Protein AF-A0A1Y3BM46-F1 (afdb_monomer_lite)

Sequence (67 aa):
NYSVVQLYGVPTVTDDPAWLRRQLIDLTAQQEGRRPEPWRFDDAPANYIAAQLKGIVGIEIAVTRRE

Structure (mmCIF, N/CA/C/O backbone):
data_AF-A0A1Y3BM46-F1
#
_entry.id   AF-A0A1Y3BM46-F1
#
loop_
_atom_site.group_PDB
_atom_site.id
_atom_site.type_symbol
_atom_site.label_atom_id
_atom_site.label_alt_id
_atom_site.label_comp_id
_atom_site.label_asym_id
_atom_site.label_entity_id
_atom_site.label_seq_id
_atom_site.pdbx_PDB_ins_code
_atom_site.Cartn_x
_atom_site.Cartn_y
_atom_site.Cartn_z
_atom_site.occupancy
_atom_site.B_iso_or_equiv
_atom_site.auth_seq_id
_atom_site.auth_comp_id
_atom_site.auth_asym_id
_atom_site.auth_atom_id
_atom_site.pdbx_PDB_model_num
ATOM 1 N N . ASN A 1 1 ? -21.437 21.418 -5.099 1.00 82.12 1 ASN A N 1
ATOM 2 C CA . ASN A 1 1 ? -22.031 20.082 -4.894 1.00 82.12 1 ASN A CA 1
ATOM 3 C C . ASN A 1 1 ? -20.885 19.127 -4.592 1.00 82.12 1 ASN A C 1
ATOM 5 O O . ASN A 1 1 ? -19.912 19.180 -5.334 1.00 82.12 1 ASN A O 1
ATOM 9 N N . TYR A 1 2 ? -20.937 18.365 -3.500 1.00 92.06 2 TYR A N 1
ATOM 10 C CA . TYR A 1 2 ? -19.893 17.402 -3.135 1.00 92.06 2 TYR A CA 1
ATOM 11 C C . TYR A 1 2 ? -20.535 16.106 -2.631 1.00 92.06 2 TYR A C 1
ATOM 13 O O . TYR A 1 2 ? -21.668 16.116 -2.152 1.00 92.06 2 TYR A O 1
ATOM 21 N N . SER A 1 3 ? -19.805 15.002 -2.750 1.00 95.00 3 SER A N 1
ATOM 22 C CA . SER A 1 3 ? -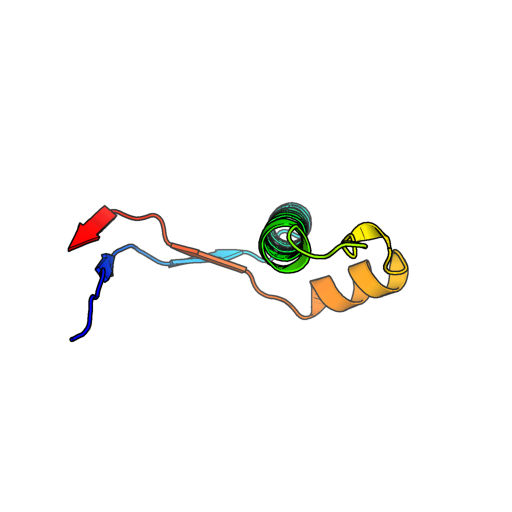20.202 13.693 -2.232 1.00 95.00 3 SER A CA 1
ATOM 23 C C . SER A 1 3 ? -19.063 13.130 -1.389 1.00 95.00 3 SER A C 1
ATOM 25 O O . SER A 1 3 ? -17.896 13.321 -1.729 1.00 95.00 3 SER A O 1
ATOM 27 N N . VAL A 1 4 ? -19.403 12.465 -0.285 1.00 96.62 4 VAL A N 1
ATOM 28 C CA . VAL A 1 4 ? -18.460 11.840 0.656 1.00 96.62 4 VAL A CA 1
ATOM 29 C C . VAL A 1 4 ? -18.953 10.434 0.96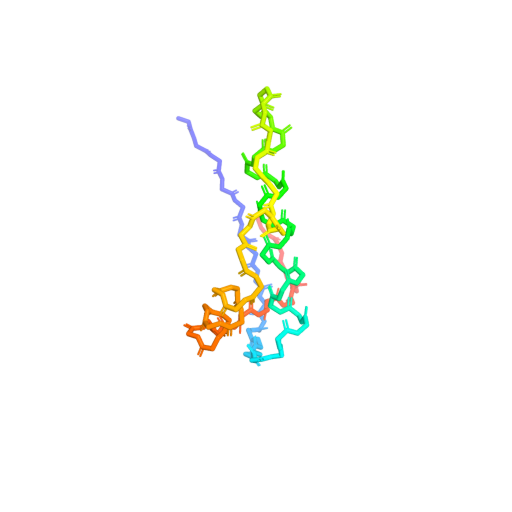4 1.00 96.62 4 VAL A C 1
ATOM 31 O O . VAL A 1 4 ? -20.157 10.213 1.026 1.00 96.62 4 VAL A O 1
ATOM 34 N N . VAL A 1 5 ? -18.009 9.518 1.167 1.00 96.38 5 VAL A N 1
ATOM 35 C CA . VAL A 1 5 ? -18.234 8.203 1.774 1.00 96.38 5 VAL A CA 1
ATOM 36 C C . VAL A 1 5 ? -17.252 8.066 2.930 1.00 96.38 5 VAL A C 1
ATOM 38 O O . VAL A 1 5 ? -16.074 8.397 2.769 1.00 96.38 5 VAL A O 1
ATOM 41 N N . GLN A 1 6 ? -17.716 7.579 4.077 1.00 97.06 6 GLN A N 1
ATOM 42 C CA . GLN A 1 6 ? -16.866 7.288 5.229 1.00 97.06 6 GLN A CA 1
ATOM 43 C C . GLN A 1 6 ? -16.805 5.781 5.461 1.00 97.06 6 GLN A C 1
ATOM 45 O O . GLN A 1 6 ? -17.827 5.100 5.500 1.00 97.06 6 GLN A O 1
ATOM 50 N N . LEU A 1 7 ? -15.592 5.250 5.612 1.00 97.69 7 LEU A N 1
ATOM 51 C CA . LEU A 1 7 ? -15.344 3.847 5.930 1.00 97.69 7 LEU A CA 1
ATOM 52 C C . LEU A 1 7 ? -14.619 3.773 7.271 1.00 97.69 7 LEU A C 1
ATOM 54 O O . LEU A 1 7 ? -13.643 4.486 7.493 1.00 97.69 7 LEU A O 1
ATOM 58 N N . TYR A 1 8 ? -15.085 2.888 8.145 1.00 98.12 8 TYR A N 1
ATOM 59 C CA . TYR A 1 8 ? -14.516 2.675 9.473 1.00 98.12 8 TYR A CA 1
ATOM 60 C C . TYR A 1 8 ? -13.963 1.258 9.575 1.00 98.12 8 TYR A C 1
ATOM 62 O O . TYR A 1 8 ? -14.531 0.328 9.003 1.00 98.12 8 TYR A O 1
ATOM 70 N N . GLY A 1 9 ? -12.885 1.090 10.333 1.00 97.69 9 GLY A N 1
ATOM 71 C CA . GLY A 1 9 ? -12.233 -0.192 10.571 1.00 97.69 9 GLY A CA 1
ATOM 72 C C . GLY A 1 9 ? -11.036 -0.036 11.504 1.00 97.69 9 GLY A C 1
ATOM 73 O O . GLY A 1 9 ? -10.611 1.085 11.784 1.00 97.69 9 GLY A O 1
ATOM 74 N N . VAL A 1 10 ? -10.495 -1.154 11.990 1.00 97.94 10 VAL A N 1
ATOM 75 C CA . VAL A 1 10 ? -9.255 -1.152 12.783 1.00 97.94 10 VAL A CA 1
ATOM 76 C C . VAL A 1 10 ? -8.075 -1.364 11.832 1.00 97.94 10 VAL A C 1
ATOM 78 O O . VAL A 1 10 ? -8.098 -2.341 11.078 1.00 97.94 10 VAL A O 1
ATOM 81 N N . PRO A 1 11 ? -7.064 -0.476 11.828 1.00 97.62 11 PRO A N 1
ATOM 82 C CA . PRO A 1 11 ? -5.891 -0.651 10.988 1.00 97.62 11 PRO A CA 1
ATOM 83 C C . PRO A 1 11 ? -5.003 -1.789 11.508 1.00 97.62 11 PRO A C 1
ATOM 85 O O . PRO A 1 11 ? -4.722 -1.875 12.703 1.00 97.62 11 PRO A O 1
ATOM 88 N N . THR A 1 12 ? -4.513 -2.615 10.591 1.00 98.31 12 THR A N 1
ATOM 89 C CA . THR A 1 12 ? -3.436 -3.585 10.803 1.00 98.31 12 THR A CA 1
ATOM 90 C C . THR A 1 12 ? -2.217 -3.143 10.006 1.00 98.31 12 THR A C 1
ATOM 92 O O . THR A 1 12 ? -2.341 -2.723 8.856 1.00 98.31 12 THR A O 1
ATOM 95 N N . VAL A 1 13 ? -1.039 -3.223 10.619 1.00 98.25 13 VAL A N 1
ATOM 96 C CA . VAL A 1 13 ? 0.235 -2.883 9.976 1.00 98.25 13 VAL A CA 1
ATOM 97 C C . VAL A 1 13 ? 0.882 -4.157 9.446 1.00 98.25 13 VAL A C 1
ATOM 99 O O . VAL A 1 13 ? 0.905 -5.170 10.143 1.00 98.25 13 VAL A O 1
ATOM 102 N N . THR A 1 14 ? 1.411 -4.111 8.226 1.00 97.44 14 THR A N 1
ATOM 103 C CA . THR A 1 14 ? 2.117 -5.237 7.607 1.00 97.44 14 THR A CA 1
ATOM 104 C C . THR A 1 14 ? 3.355 -4.769 6.851 1.00 97.44 14 THR A C 1
ATOM 106 O O . THR A 1 14 ? 3.338 -3.750 6.164 1.00 97.44 14 THR A O 1
ATOM 109 N N . ASP A 1 15 ? 4.435 -5.528 6.974 1.00 96.81 15 ASP A N 1
ATOM 110 C CA . ASP A 1 15 ? 5.666 -5.406 6.197 1.00 96.81 15 ASP A CA 1
ATOM 111 C C . ASP A 1 15 ? 5.865 -6.608 5.252 1.00 96.81 15 ASP A C 1
ATOM 113 O O . ASP A 1 15 ? 6.941 -6.769 4.677 1.00 96.81 15 ASP A O 1
ATOM 117 N N . ASP A 1 16 ? 4.828 -7.438 5.055 1.00 96.69 16 ASP A N 1
ATOM 118 C CA . ASP A 1 16 ? 4.888 -8.608 4.176 1.00 96.69 16 ASP A CA 1
ATOM 119 C C . ASP A 1 16 ? 5.167 -8.166 2.725 1.00 96.69 16 ASP A C 1
ATOM 121 O O . ASP A 1 16 ? 4.301 -7.563 2.074 1.00 96.69 16 ASP A O 1
ATOM 125 N N . PRO A 1 17 ? 6.345 -8.497 2.162 1.00 94.88 17 PRO A N 1
ATOM 126 C CA . PRO A 1 17 ? 6.727 -8.045 0.833 1.00 94.88 17 PRO A CA 1
ATOM 127 C C . PRO A 1 17 ? 5.816 -8.603 -0.266 1.00 94.88 17 PRO A C 1
ATOM 129 O O . PRO A 1 17 ? 5.658 -7.953 -1.300 1.00 94.88 17 PRO A O 1
ATOM 132 N N . ALA A 1 18 ? 5.198 -9.773 -0.073 1.00 95.75 18 ALA A N 1
ATOM 133 C CA . ALA A 1 18 ? 4.257 -10.333 -1.038 1.00 95.75 18 ALA A CA 1
ATOM 134 C C . ALA A 1 18 ? 2.928 -9.567 -1.021 1.00 95.75 18 ALA A C 1
ATOM 136 O O . ALA A 1 18 ? 2.389 -9.239 -2.085 1.00 95.75 18 ALA A O 1
ATOM 137 N N . TRP A 1 19 ? 2.428 -9.227 0.172 1.00 97.38 19 TRP A N 1
ATOM 138 C CA . TRP A 1 19 ? 1.247 -8.379 0.326 1.00 97.38 19 TRP A CA 1
ATOM 139 C C . TRP A 1 19 ? 1.489 -6.991 -0.280 1.00 97.38 19 TRP A C 1
ATOM 141 O O . TRP A 1 19 ? 0.690 -6.541 -1.104 1.00 97.38 19 TRP A O 1
ATOM 151 N N . LEU A 1 20 ? 2.623 -6.358 0.041 1.00 97.50 20 LEU A N 1
ATOM 152 C CA . LEU A 1 20 ? 3.008 -5.040 -0.475 1.00 97.50 20 LEU A CA 1
ATOM 153 C C . LEU A 1 20 ? 3.148 -5.038 -1.998 1.00 97.50 20 LEU A C 1
ATOM 155 O O . LEU A 1 20 ? 2.613 -4.162 -2.676 1.00 97.50 20 LEU A O 1
ATOM 159 N N . ARG A 1 21 ? 3.823 -6.049 -2.554 1.00 96.38 21 ARG A N 1
ATOM 160 C CA . ARG A 1 21 ? 3.975 -6.207 -4.002 1.00 96.38 21 ARG A CA 1
ATOM 161 C C . ARG A 1 21 ? 2.622 -6.292 -4.703 1.00 96.38 21 ARG A C 1
ATOM 163 O O . ARG A 1 21 ? 2.441 -5.636 -5.724 1.00 96.38 21 ARG A O 1
ATOM 170 N N . ARG A 1 22 ? 1.673 -7.063 -4.161 1.00 97.44 22 ARG A N 1
ATOM 171 C CA . ARG A 1 22 ? 0.318 -7.162 -4.722 1.00 97.44 22 ARG A CA 1
ATOM 172 C C . ARG A 1 22 ? -0.393 -5.806 -4.719 1.00 97.44 22 ARG A C 1
ATOM 174 O O . ARG A 1 22 ? -0.897 -5.411 -5.761 1.00 97.44 22 ARG A O 1
ATOM 181 N N . GLN A 1 23 ? -0.356 -5.068 -3.605 1.00 97.75 23 GLN A N 1
ATOM 182 C CA . GLN A 1 23 ? -0.973 -3.735 -3.535 1.00 97.75 23 GLN A CA 1
ATOM 183 C C . GLN A 1 23 ? -0.397 -2.767 -4.576 1.00 97.75 23 GLN A C 1
ATOM 185 O O . GLN A 1 23 ? -1.141 -2.011 -5.195 1.00 97.75 23 GLN A O 1
ATOM 190 N N . LEU A 1 24 ? 0.921 -2.795 -4.793 1.00 96.50 24 LEU A N 1
ATOM 191 C CA . LEU A 1 24 ? 1.562 -1.936 -5.789 1.00 96.50 24 LEU A CA 1
ATOM 192 C C . LEU A 1 24 ? 1.182 -2.328 -7.221 1.00 96.50 24 LEU A C 1
ATOM 194 O O . LEU A 1 24 ? 0.906 -1.442 -8.022 1.00 96.50 24 LEU A O 1
ATOM 198 N N . ILE A 1 25 ? 1.106 -3.627 -7.533 1.00 97.31 25 ILE A N 1
ATOM 199 C CA . ILE A 1 25 ? 0.622 -4.110 -8.837 1.00 97.31 25 ILE A CA 1
ATOM 200 C C . ILE A 1 25 ? -0.807 -3.622 -9.091 1.00 97.31 25 ILE A C 1
ATOM 202 O O . ILE A 1 25 ? -1.077 -3.055 -10.152 1.00 97.31 25 ILE A O 1
ATOM 206 N N . ASP A 1 26 ? -1.701 -3.807 -8.118 1.00 97.81 26 ASP A N 1
ATOM 207 C CA . ASP A 1 26 ? -3.114 -3.441 -8.242 1.00 97.81 26 ASP A CA 1
ATOM 208 C C . ASP A 1 26 ? -3.280 -1.921 -8.399 1.00 97.81 26 ASP A C 1
ATOM 210 O O . ASP A 1 26 ? -4.010 -1.454 -9.279 1.00 97.81 26 ASP A O 1
ATOM 214 N N . LEU A 1 27 ? -2.538 -1.134 -7.611 1.00 97.19 27 LEU A N 1
ATOM 215 C CA . LEU A 1 27 ? -2.540 0.322 -7.712 1.00 97.19 27 LEU A CA 1
ATOM 216 C C . LEU A 1 27 ? -1.997 0.796 -9.065 1.00 97.19 27 LEU A C 1
ATOM 218 O O . LEU A 1 27 ? -2.610 1.654 -9.700 1.00 97.19 27 LEU A O 1
ATOM 222 N N . THR A 1 28 ? -0.879 0.237 -9.536 1.00 97.38 28 THR A N 1
ATOM 223 C CA . THR A 1 28 ? -0.324 0.562 -10.856 1.00 97.38 28 THR A CA 1
ATOM 224 C C . THR A 1 28 ? -1.329 0.249 -11.958 1.00 97.38 28 THR A C 1
ATOM 226 O O . THR A 1 28 ? -1.602 1.112 -12.789 1.00 97.38 28 THR A O 1
ATOM 229 N N . ALA A 1 29 ? -1.943 -0.937 -11.938 1.00 97.25 29 ALA A N 1
ATOM 230 C CA . ALA A 1 29 ? -2.955 -1.314 -12.918 1.00 97.25 29 ALA A CA 1
ATOM 231 C C . ALA A 1 29 ? -4.154 -0.349 -12.908 1.00 97.25 29 ALA A C 1
ATOM 233 O O . ALA A 1 29 ? -4.621 0.065 -13.970 1.00 97.25 29 ALA A O 1
ATOM 234 N N . GLN A 1 30 ? -4.620 0.062 -11.724 1.00 97.75 30 GLN A N 1
ATOM 235 C CA . GLN A 1 30 ? -5.719 1.017 -11.583 1.00 97.75 30 GLN A CA 1
ATOM 236 C C . GLN A 1 30 ? -5.384 2.398 -12.173 1.00 97.75 30 GLN A C 1
ATOM 238 O O . GLN A 1 30 ? -6.243 3.008 -12.813 1.00 97.75 30 GLN A O 1
ATOM 243 N N . GLN A 1 31 ? -4.170 2.908 -11.943 1.00 97.50 31 GLN A N 1
ATOM 244 C CA . GLN A 1 31 ? -3.777 4.260 -12.364 1.00 97.50 31 GLN A CA 1
ATOM 245 C C . GLN A 1 31 ? -3.328 4.325 -13.832 1.00 97.50 31 GLN A C 1
ATOM 247 O O . GLN A 1 31 ? -3.627 5.296 -14.528 1.00 97.50 31 GLN A O 1
ATOM 252 N N . GLU A 1 32 ? -2.651 3.287 -14.326 1.00 97.88 32 GLU A N 1
ATOM 253 C CA . GLU A 1 32 ? -2.083 3.257 -15.678 1.00 97.88 32 GLU A CA 1
ATOM 254 C C . GLU A 1 32 ? -3.022 2.615 -16.705 1.00 97.88 32 GLU A C 1
ATOM 256 O O . GLU A 1 32 ? -2.905 2.903 -17.892 1.00 97.88 32 GLU A O 1
ATOM 261 N N . GLY A 1 33 ? -4.002 1.807 -16.286 1.00 95.75 33 GLY A N 1
ATOM 262 C CA . GLY A 1 33 ? -4.832 0.992 -17.185 1.00 95.75 33 GLY A CA 1
ATOM 263 C C . GLY A 1 33 ? -5.677 1.757 -18.213 1.00 95.75 33 GLY A C 1
ATOM 264 O O . GLY A 1 33 ? -6.226 1.146 -19.125 1.00 95.75 33 GLY A O 1
ATOM 265 N N . ARG A 1 34 ? -5.794 3.086 -18.094 1.00 95.81 34 ARG A N 1
ATOM 266 C CA . ARG A 1 34 ? -6.469 3.948 -19.085 1.00 95.81 34 ARG A CA 1
ATOM 267 C C . ARG A 1 34 ? -5.517 4.591 -20.092 1.00 95.81 34 ARG A C 1
ATOM 269 O O . ARG A 1 34 ? -5.979 5.300 -20.985 1.00 95.81 34 ARG A O 1
ATOM 276 N N . ARG A 1 35 ? -4.207 4.412 -19.935 1.00 95.88 35 ARG A N 1
ATOM 277 C CA . ARG A 1 35 ? -3.219 4.984 -20.846 1.00 95.88 35 ARG A CA 1
ATOM 278 C C . ARG A 1 35 ? -3.095 4.129 -22.110 1.00 95.88 35 ARG A C 1
ATOM 280 O O . ARG A 1 35 ? -3.268 2.916 -22.029 1.00 95.88 35 ARG A O 1
ATOM 287 N N . PRO A 1 36 ? -2.775 4.737 -23.267 1.00 96.12 36 PRO A N 1
ATOM 288 C CA . PRO A 1 36 ? -2.539 3.994 -24.507 1.00 96.12 36 PRO A CA 1
ATOM 289 C C . PRO A 1 36 ? -1.399 2.973 -24.394 1.00 96.12 36 PRO A C 1
ATOM 291 O O . PRO A 1 36 ? -1.471 1.901 -24.983 1.00 96.12 36 PRO A O 1
ATOM 294 N N . GLU A 1 37 ? -0.374 3.306 -23.611 1.00 95.94 37 GLU A N 1
ATOM 295 C CA . GLU A 1 37 ? 0.760 2.443 -23.292 1.00 95.94 37 GLU A CA 1
ATOM 296 C C . GLU A 1 37 ? 0.881 2.379 -21.761 1.00 95.94 37 GLU A C 1
ATOM 298 O O . GLU A 1 37 ? 1.498 3.253 -21.147 1.00 95.94 37 GLU A O 1
ATOM 303 N N . PRO A 1 38 ? 0.175 1.437 -21.110 1.00 95.81 38 PRO A N 1
ATOM 304 C CA . PRO A 1 38 ? 0.140 1.358 -19.659 1.00 95.81 38 PRO A CA 1
ATOM 305 C C . PRO A 1 38 ? 1.469 0.823 -19.127 1.00 95.81 38 PRO A C 1
ATOM 307 O O . PRO A 1 38 ? 1.887 -0.279 -19.484 1.00 95.81 38 PRO A O 1
ATOM 310 N N . TRP A 1 39 ? 2.096 1.575 -18.225 1.00 97.31 39 TRP A N 1
ATOM 311 C CA . TRP A 1 39 ? 3.266 1.097 -17.499 1.00 97.31 39 TRP A CA 1
ATOM 312 C C . TRP A 1 39 ? 2.866 -0.017 -16.523 1.00 97.31 39 TRP A C 1
ATOM 314 O O . TRP A 1 39 ? 1.892 0.115 -15.773 1.00 97.31 39 TRP A O 1
ATOM 324 N N . ARG A 1 40 ? 3.605 -1.128 -16.521 1.00 96.31 40 ARG A N 1
ATOM 325 C CA . ARG A 1 40 ? 3.406 -2.253 -15.603 1.00 96.31 40 ARG A CA 1
ATOM 326 C C . ARG A 1 40 ? 4.406 -2.168 -14.465 1.00 96.31 40 ARG A C 1
ATOM 328 O O . ARG A 1 40 ? 5.558 -1.804 -14.656 1.00 96.31 40 ARG A O 1
ATOM 335 N N . PHE A 1 41 ? 3.995 -2.630 -13.288 1.00 95.00 41 PHE A N 1
ATOM 336 C CA . PHE A 1 41 ? 4.876 -2.675 -12.120 1.00 95.00 41 PHE A CA 1
ATOM 337 C C . PHE A 1 41 ? 6.200 -3.413 -12.391 1.00 95.00 41 PHE A C 1
ATOM 339 O O . PHE A 1 41 ? 7.258 -2.979 -11.945 1.00 95.00 41 PHE A O 1
ATOM 346 N N . ASP A 1 42 ? 6.136 -4.493 -13.172 1.00 94.81 42 ASP A N 1
ATOM 347 C CA . ASP A 1 42 ? 7.290 -5.326 -13.527 1.00 94.81 42 ASP A CA 1
ATOM 348 C C . ASP A 1 42 ? 8.157 -4.760 -14.660 1.00 94.81 42 ASP A C 1
ATOM 350 O O . ASP A 1 42 ? 9.191 -5.345 -14.9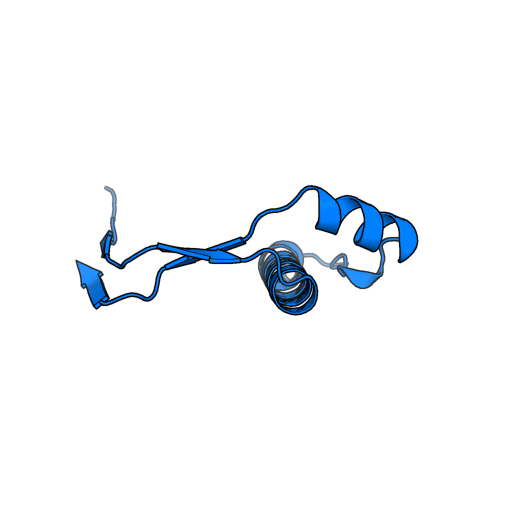76 1.00 94.81 42 ASP A O 1
ATOM 354 N N . ASP A 1 43 ? 7.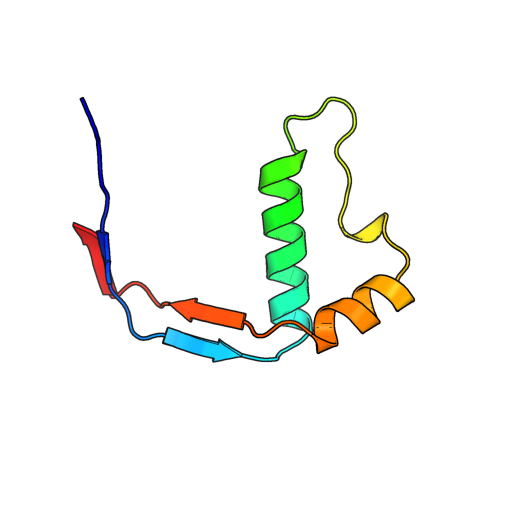785 -3.614 -15.238 1.00 96.31 43 ASP A N 1
ATOM 355 C CA . ASP A 1 43 ? 8.649 -2.891 -16.174 1.00 96.31 43 ASP A CA 1
ATOM 356 C C . ASP A 1 43 ? 9.807 -2.193 -15.428 1.00 96.31 43 ASP A C 1
ATOM 358 O O . ASP A 1 43 ? 10.809 -1.812 -16.036 1.00 96.31 43 ASP A O 1
ATOM 362 N N . ALA A 1 44 ? 9.709 -2.036 -14.099 1.00 95.62 44 ALA A N 1
ATOM 363 C CA . ALA A 1 44 ? 10.837 -1.628 -13.267 1.00 95.62 44 ALA A CA 1
ATOM 364 C C . ALA A 1 44 ? 11.826 -2.789 -13.028 1.00 95.62 44 ALA A C 1
ATOM 366 O O . ALA A 1 44 ? 11.416 -3.934 -12.824 1.00 95.62 44 ALA A O 1
ATOM 367 N N . PRO A 1 45 ? 13.141 -2.508 -12.929 1.00 97.12 45 PRO A N 1
ATOM 368 C CA . PRO A 1 45 ? 14.131 -3.520 -12.571 1.00 97.12 45 PRO A CA 1
ATOM 369 C C . PRO A 1 45 ? 13.823 -4.213 -11.233 1.00 97.12 45 PRO A C 1
ATOM 371 O O . PRO A 1 45 ? 13.521 -3.565 -10.230 1.00 97.12 45 PRO A O 1
ATOM 374 N N . ALA A 1 46 ? 13.971 -5.539 -11.176 1.00 94.50 46 ALA A N 1
ATOM 375 C CA . ALA A 1 46 ? 13.616 -6.326 -9.989 1.00 94.50 46 ALA A CA 1
ATOM 376 C C . ALA A 1 46 ? 14.381 -5.908 -8.717 1.00 94.50 46 ALA A C 1
ATOM 378 O O . ALA A 1 46 ? 13.821 -5.902 -7.621 1.00 94.50 46 ALA A O 1
ATOM 379 N N . ASN A 1 47 ? 15.653 -5.520 -8.850 1.00 95.50 47 ASN A N 1
ATOM 380 C CA . ASN A 1 47 ? 16.462 -5.016 -7.737 1.00 95.50 47 ASN A CA 1
ATOM 381 C C . ASN A 1 47 ? 15.960 -3.658 -7.223 1.00 95.50 47 ASN A C 1
ATOM 383 O O . ASN A 1 47 ? 15.988 -3.414 -6.018 1.00 95.50 47 ASN A O 1
ATOM 387 N N . TYR A 1 48 ? 15.479 -2.801 -8.125 1.00 94.50 48 TYR A N 1
ATOM 388 C CA . TYR A 1 48 ? 14.861 -1.526 -7.783 1.00 94.50 48 TYR A CA 1
ATOM 389 C C . TYR A 1 48 ? 13.557 -1.751 -7.012 1.00 94.50 48 TYR A C 1
ATOM 391 O O . TYR A 1 48 ? 13.382 -1.192 -5.932 1.00 94.50 48 TYR A O 1
ATOM 399 N N . ILE A 1 49 ? 12.693 -2.650 -7.497 1.00 94.38 49 ILE A N 1
ATOM 400 C CA . ILE A 1 49 ? 11.460 -3.039 -6.799 1.00 94.38 49 ILE A CA 1
ATOM 401 C C . ILE A 1 49 ? 11.771 -3.575 -5.395 1.00 94.38 49 ILE A C 1
ATOM 403 O O . ILE A 1 49 ? 11.178 -3.134 -4.412 1.00 94.38 49 ILE A O 1
ATOM 407 N N . ALA A 1 50 ? 12.729 -4.498 -5.283 1.00 93.75 50 ALA A N 1
ATOM 408 C CA . ALA A 1 50 ? 13.113 -5.086 -4.004 1.00 93.75 50 ALA A CA 1
ATOM 409 C C . ALA A 1 50 ? 13.681 -4.049 -3.020 1.00 93.75 50 ALA A C 1
ATOM 411 O O . ALA A 1 50 ? 13.473 -4.173 -1.814 1.00 93.75 50 ALA A O 1
ATOM 412 N N . ALA A 1 51 ? 14.394 -3.030 -3.509 1.00 94.44 51 ALA A N 1
ATOM 413 C CA . ALA A 1 51 ? 14.881 -1.933 -2.681 1.00 94.44 51 ALA A CA 1
ATOM 414 C C . ALA A 1 51 ? 13.734 -1.029 -2.203 1.00 94.44 51 ALA A C 1
ATOM 416 O O . ALA A 1 51 ? 13.668 -0.725 -1.014 1.00 94.44 51 ALA A O 1
ATOM 417 N N . GLN A 1 52 ? 12.809 -0.664 -3.095 1.00 93.50 52 GLN A N 1
ATOM 418 C CA . GLN A 1 52 ? 11.654 0.175 -2.762 1.00 93.50 52 GLN A CA 1
ATOM 419 C C . GLN A 1 52 ? 10.743 -0.480 -1.719 1.00 93.50 52 GLN A C 1
ATOM 421 O O . GLN A 1 52 ? 10.327 0.191 -0.779 1.00 93.50 52 GLN A O 1
ATOM 426 N N . LEU A 1 53 ? 10.484 -1.790 -1.828 1.00 95.00 53 LEU A N 1
ATOM 427 C CA . LEU A 1 53 ? 9.639 -2.515 -0.869 1.00 95.00 53 LEU A CA 1
ATOM 428 C C . LEU A 1 53 ? 10.152 -2.425 0.577 1.00 95.00 53 LEU A C 1
ATOM 430 O O . LEU A 1 53 ? 9.346 -2.403 1.497 1.00 95.00 53 LEU A O 1
ATOM 434 N N . LYS A 1 54 ? 11.469 -2.305 0.793 1.00 94.81 54 LYS A N 1
ATOM 435 C CA . LYS A 1 54 ? 12.053 -2.158 2.141 1.00 94.81 54 LYS A CA 1
ATOM 436 C C . LYS A 1 54 ? 11.706 -0.827 2.811 1.00 94.81 54 LYS A C 1
ATOM 438 O O . LYS A 1 54 ? 11.832 -0.715 4.025 1.00 94.81 54 LYS A O 1
ATOM 443 N N . GLY A 1 55 ? 11.335 0.185 2.027 1.00 95.38 55 GLY A N 1
ATOM 444 C CA . GLY A 1 55 ? 10.962 1.512 2.515 1.00 95.38 55 GLY A CA 1
ATOM 445 C C . GLY A 1 55 ? 9.456 1.710 2.686 1.00 95.38 55 GLY A C 1
ATOM 446 O O . GLY A 1 55 ? 9.036 2.827 2.978 1.00 95.38 55 GLY A O 1
ATOM 447 N N . ILE A 1 56 ? 8.642 0.672 2.468 1.00 97.31 56 ILE A N 1
ATOM 448 C CA . ILE A 1 56 ? 7.180 0.764 2.479 1.00 97.31 56 ILE A CA 1
ATOM 449 C C . ILE A 1 56 ? 6.629 -0.046 3.649 1.00 97.31 56 ILE A C 1
ATOM 451 O O . ILE A 1 56 ? 7.001 -1.197 3.854 1.00 97.31 56 ILE A O 1
ATOM 455 N N . VAL A 1 57 ? 5.691 0.555 4.379 1.00 97.94 57 VAL A N 1
ATOM 456 C CA . VAL A 1 57 ? 4.876 -0.119 5.393 1.00 97.94 57 VAL A CA 1
ATOM 457 C C . VAL A 1 57 ? 3.430 -0.129 4.914 1.00 97.94 57 VAL A C 1
ATOM 459 O O . VAL A 1 57 ? 2.891 0.902 4.510 1.00 97.94 57 VAL A O 1
ATOM 462 N N . GLY A 1 58 ? 2.811 -1.302 4.940 1.00 97.94 58 GLY A N 1
ATOM 463 C CA . GLY A 1 58 ? 1.425 -1.517 4.558 1.00 97.94 58 GLY A CA 1
ATOM 464 C C . GLY A 1 58 ? 0.479 -1.248 5.718 1.00 97.94 58 GLY A C 1
ATOM 465 O O . GLY A 1 58 ? 0.769 -1.590 6.865 1.00 97.94 58 GLY A O 1
ATOM 466 N N . ILE A 1 59 ? -0.673 -0.658 5.407 1.00 97.88 59 ILE A N 1
ATOM 467 C CA . ILE A 1 59 ? -1.777 -0.476 6.349 1.00 97.88 59 ILE A CA 1
ATOM 468 C C . ILE A 1 59 ? -3.024 -1.083 5.715 1.00 97.88 59 ILE A C 1
ATO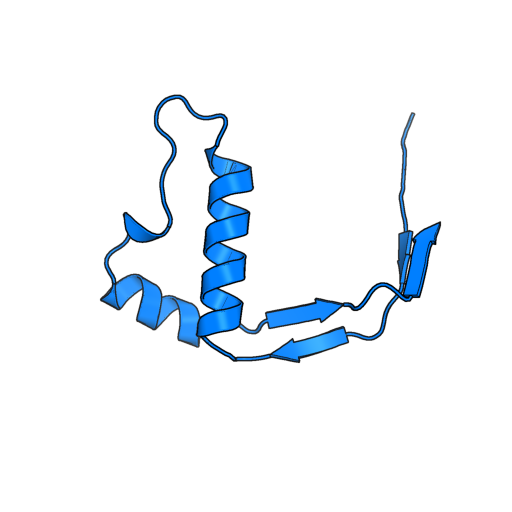M 470 O O . ILE A 1 59 ? -3.476 -0.630 4.665 1.00 97.88 59 ILE A O 1
ATOM 474 N N . GLU A 1 60 ? -3.586 -2.095 6.364 1.00 97.81 60 GLU A N 1
ATOM 475 C CA . GLU A 1 60 ? -4.859 -2.699 5.989 1.00 97.81 60 GLU A CA 1
ATOM 476 C C . GLU A 1 60 ? -5.948 -2.231 6.952 1.00 97.81 60 GLU A C 1
ATOM 478 O O . GLU A 1 60 ? -5.801 -2.353 8.164 1.00 97.81 60 GLU A O 1
ATOM 483 N N . ILE A 1 61 ? -7.057 -1.711 6.429 1.00 97.56 61 ILE A N 1
ATOM 484 C CA . ILE A 1 61 ? -8.223 -1.343 7.237 1.00 97.56 61 ILE A CA 1
ATOM 485 C C . ILE A 1 61 ? -9.367 -2.274 6.852 1.00 97.56 61 ILE A C 1
ATOM 487 O O . ILE A 1 61 ? -10.007 -2.097 5.813 1.00 97.56 61 ILE A O 1
ATOM 491 N N . ALA A 1 62 ? -9.643 -3.262 7.702 1.00 97.25 62 ALA A N 1
ATOM 492 C CA . ALA A 1 62 ? -10.805 -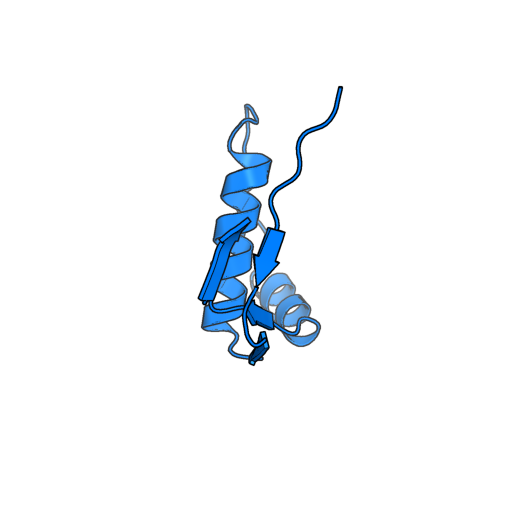4.124 7.533 1.00 97.25 62 ALA A CA 1
ATOM 493 C C . ALA A 1 62 ? -12.081 -3.308 7.788 1.00 97.25 62 ALA A C 1
ATOM 495 O O . ALA A 1 62 ? -12.340 -2.877 8.913 1.00 97.25 62 ALA A O 1
ATOM 496 N N . VAL A 1 63 ? -12.867 -3.068 6.736 1.00 97.44 63 VAL A N 1
ATOM 497 C CA . VAL A 1 63 ? -14.062 -2.218 6.814 1.00 97.44 63 VAL A CA 1
ATOM 498 C C . VAL A 1 63 ? -15.154 -2.896 7.641 1.00 97.44 63 VAL A C 1
ATOM 500 O O . VAL A 1 63 ? -15.650 -3.958 7.270 1.00 97.44 63 VAL A O 1
ATOM 503 N N . THR A 1 64 ? -15.579 -2.243 8.720 1.00 98.06 64 THR A N 1
ATOM 504 C CA . THR A 1 64 ? -16.641 -2.705 9.627 1.00 98.06 64 THR A CA 1
ATOM 505 C C . THR A 1 64 ? -17.913 -1.863 9.544 1.00 98.06 64 THR A C 1
ATOM 507 O O . THR A 1 64 ? -18.994 -2.367 9.846 1.00 98.06 64 THR A O 1
ATOM 510 N N . ARG A 1 65 ? -17.820 -0.598 9.108 1.00 97.38 65 ARG A N 1
ATOM 511 C CA . ARG A 1 65 ? -18.970 0.305 8.912 1.00 97.38 65 ARG A CA 1
ATOM 512 C C . ARG A 1 65 ? -18.748 1.236 7.721 1.00 97.38 65 ARG A C 1
ATOM 514 O O . ARG A 1 65 ? -17.607 1.573 7.407 1.00 97.38 65 ARG A O 1
ATOM 521 N N . ARG A 1 66 ? -19.843 1.638 7.067 1.00 95.56 66 ARG A N 1
ATOM 522 C CA . ARG A 1 66 ? -19.869 2.573 5.932 1.00 95.56 66 ARG A CA 1
ATOM 523 C C . ARG A 1 66 ? -20.982 3.610 6.135 1.00 95.56 66 ARG A C 1
ATOM 525 O O . ARG A 1 66 ? -22.055 3.210 6.585 1.00 95.56 66 ARG A O 1
ATOM 532 N N . GLU A 1 67 ? -20.729 4.876 5.804 1.00 91.88 67 GLU A N 1
ATOM 533 C CA . GLU A 1 67 ? -21.676 6.014 5.851 1.00 91.88 67 GLU A CA 1
ATOM 534 C C . GLU A 1 67 ? -21.601 6.857 4.573 1.00 91.88 67 GLU A C 1
ATOM 536 O O . GLU A 1 67 ? -20.479 6.996 4.024 1.00 91.88 67 GLU A O 1
#

InterPro domains:
  IPR007396 Transcriptional regulator PAI 2-type [PF04299] (1-65)
  IPR007396 Transcriptional regulator PAI 2-type [PTHR35802] (1-65)
  IPR012349 FMN-binding split barrel [G3DSA:2.30.110.10] (1-67)

Radius of gyration: 15.32 Å; chains: 1; bounding box: 38×30×37 Å

Foldseek 3Di:
DDDDKDFAFDKDKDLPLVVVLVVVQVVQCVVQVPPPDRDGPPVDDPVVSVVVSVVDMDIDGDTDDMD

Organism: Euroglyphus maynei (NCBI:txid6958)

pLDDT: mean 96.22, std 2.26, range [82.12, 98.31]

Secondary structure (DSSP, 8-state):
------EEEEEEEE--HHHHHHHHHHHHHHHHTTSSSPPPGGGS-HHHHHHHHTT--EEEEEEEEE-